Protein AF-A0A7Y9L3M4-F1 (afdb_monomer)

Solvent-accessible surface area (backbone atoms only — not comparable to full-atom values): 4415 Å² total; per-residue (Å²): 132,82,52,74,68,57,53,50,52,52,50,52,53,37,68,75,71,37,92,46,73,66,53,36,54,50,48,53,54,50,52,56,48,48,52,53,50,51,53,53,51,52,53,51,50,51,48,52,54,48,53,61,71,69,44,83,84,76,65,79,73,78,77,78,74,80,80,77,81,81,133

Structure (mmCIF, N/CA/C/O backbone):
data_AF-A0A7Y9L3M4-F1
#
_entry.id   AF-A0A7Y9L3M4-F1
#
loop_
_atom_site.group_PDB
_atom_site.id
_atom_site.type_symbol
_atom_site.label_atom_id
_atom_site.label_alt_id
_atom_site.label_comp_id
_atom_site.label_asym_id
_atom_site.label_entity_id
_atom_site.label_seq_id
_atom_site.pdbx_PDB_ins_code
_atom_site.Cartn_x
_atom_site.Cartn_y
_atom_site.Cartn_z
_atom_site.occupancy
_atom_site.B_iso_or_equiv
_atom_site.auth_seq_id
_atom_site.auth_comp_id
_atom_site.auth_asym_id
_atom_site.auth_atom_id
_atom_site.pdbx_PDB_model_num
ATOM 1 N N . MET A 1 1 ? 6.349 -8.078 8.694 1.00 46.44 1 MET A N 1
ATOM 2 C CA . MET A 1 1 ? 5.777 -9.031 7.723 1.00 46.44 1 MET A CA 1
ATOM 3 C C . MET A 1 1 ? 4.783 -8.301 6.833 1.00 46.44 1 MET A C 1
ATOM 5 O O . MET A 1 1 ? 3.655 -8.050 7.261 1.00 46.44 1 MET A O 1
ATOM 9 N N . LEU A 1 2 ? 5.208 -7.888 5.634 1.00 59.09 2 LEU A N 1
ATOM 10 C CA . LEU A 1 2 ? 4.241 -7.702 4.556 1.00 59.09 2 LEU A CA 1
ATOM 11 C C . LEU A 1 2 ? 3.717 -9.093 4.180 1.00 59.09 2 LEU A C 1
ATOM 13 O O . LEU A 1 2 ? 4.419 -10.095 4.302 1.00 59.09 2 LEU A O 1
ATOM 17 N N . THR A 1 3 ? 2.426 -9.173 3.902 1.00 74.31 3 THR A N 1
ATOM 18 C CA . THR A 1 3 ? 1.780 -10.413 3.473 1.00 74.31 3 THR A CA 1
ATOM 19 C C . THR A 1 3 ? 2.186 -10.674 2.029 1.00 74.31 3 THR A C 1
ATOM 21 O O . THR A 1 3 ? 2.237 -9.714 1.267 1.00 74.31 3 THR A O 1
ATOM 24 N N . ARG A 1 4 ? 2.411 -11.940 1.638 1.00 81.38 4 ARG A N 1
ATOM 25 C CA . ARG A 1 4 ? 2.855 -12.304 0.272 1.00 81.38 4 ARG A CA 1
ATOM 26 C C . ARG A 1 4 ? 2.055 -11.600 -0.835 1.00 81.38 4 ARG A C 1
ATOM 28 O O . ARG A 1 4 ? 2.632 -11.170 -1.815 1.00 81.38 4 ARG A O 1
ATOM 35 N N . VAL A 1 5 ? 0.750 -11.409 -0.626 1.00 93.00 5 VAL A N 1
ATOM 36 C CA . VAL A 1 5 ? -0.142 -10.688 -1.552 1.00 93.00 5 VAL A CA 1
ATOM 37 C C . VAL A 1 5 ? 0.227 -9.208 -1.714 1.00 93.00 5 VAL A C 1
ATOM 39 O O . VAL A 1 5 ? 0.195 -8.681 -2.818 1.00 93.00 5 VAL A O 1
ATOM 42 N N . THR A 1 6 ? 0.574 -8.515 -0.627 1.00 94.19 6 THR A N 1
ATOM 43 C CA . THR A 1 6 ? 0.941 -7.093 -0.695 1.00 94.19 6 THR A CA 1
ATOM 44 C C . THR A 1 6 ? 2.271 -6.908 -1.411 1.00 94.19 6 THR A C 1
ATOM 46 O O . THR A 1 6 ? 2.401 -5.957 -2.170 1.00 94.19 6 THR A O 1
ATOM 49 N N . ASP A 1 7 ? 3.227 -7.815 -1.202 1.00 94.19 7 ASP A N 1
ATOM 50 C CA . ASP A 1 7 ? 4.510 -7.775 -1.910 1.00 94.19 7 ASP A CA 1
ATOM 51 C C . ASP A 1 7 ? 4.307 -7.977 -3.419 1.00 94.19 7 ASP A C 1
ATOM 53 O O . ASP A 1 7 ? 4.828 -7.192 -4.204 1.00 94.19 7 ASP A O 1
ATOM 57 N N . THR A 1 8 ? 3.453 -8.926 -3.824 1.00 95.88 8 THR A N 1
ATOM 58 C CA . THR A 1 8 ? 3.089 -9.122 -5.238 1.00 95.88 8 THR A CA 1
ATOM 59 C C . THR A 1 8 ? 2.461 -7.872 -5.857 1.00 95.88 8 THR A C 1
ATOM 61 O O . THR A 1 8 ? 2.887 -7.443 -6.921 1.00 95.88 8 THR A O 1
ATOM 64 N N . ILE A 1 9 ? 1.504 -7.230 -5.177 1.00 96.81 9 ILE A N 1
ATOM 65 C CA . ILE A 1 9 ? 0.875 -5.999 -5.688 1.00 96.81 9 ILE A CA 1
ATOM 66 C C . ILE A 1 9 ?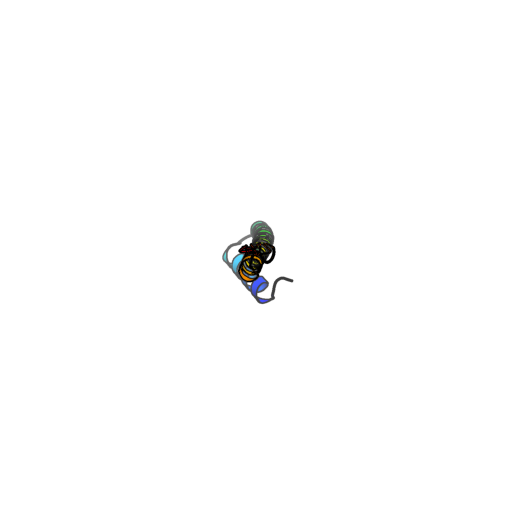 1.898 -4.859 -5.806 1.00 96.81 9 ILE A C 1
ATOM 68 O O . ILE A 1 9 ? 1.859 -4.087 -6.759 1.00 96.81 9 ILE A O 1
ATOM 72 N N . ILE A 1 10 ? 2.818 -4.729 -4.844 1.00 96.62 10 ILE A N 1
ATOM 73 C CA . ILE A 1 10 ? 3.886 -3.721 -4.908 1.00 96.62 10 ILE A CA 1
ATOM 74 C C . ILE A 1 10 ? 4.785 -3.972 -6.122 1.00 96.62 10 ILE A C 1
ATOM 76 O O . ILE A 1 10 ? 5.099 -3.023 -6.837 1.00 96.62 10 ILE A O 1
ATOM 80 N N . GLU A 1 11 ? 5.180 -5.221 -6.365 1.00 96.06 11 GLU A N 1
ATOM 81 C CA . GLU A 1 11 ? 5.987 -5.597 -7.529 1.00 96.06 11 GLU A CA 1
ATOM 82 C C . GLU A 1 11 ? 5.257 -5.303 -8.845 1.00 96.06 11 GLU A C 1
ATOM 84 O O . GLU A 1 11 ? 5.826 -4.639 -9.709 1.00 96.06 11 GLU A O 1
ATOM 89 N N . GLU A 1 12 ? 3.981 -5.675 -8.965 1.00 97.25 12 GLU A N 1
ATOM 90 C CA . GLU A 1 12 ? 3.157 -5.379 -10.146 1.00 97.25 12 GLU A CA 1
ATOM 91 C C . GLU A 1 12 ? 3.032 -3.870 -10.408 1.00 97.25 12 GLU A C 1
ATOM 93 O O . GLU A 1 12 ? 3.156 -3.416 -11.546 1.00 97.25 12 GLU A O 1
ATOM 98 N N . LEU A 1 13 ? 2.831 -3.066 -9.357 1.00 97.06 13 LEU A N 1
ATOM 99 C CA . LEU A 1 13 ? 2.765 -1.607 -9.474 1.00 97.06 13 LEU A CA 1
ATOM 100 C C . LEU A 1 13 ? 4.100 -1.006 -9.917 1.00 97.06 13 LEU A C 1
ATOM 102 O O . LEU A 1 13 ? 4.114 -0.071 -10.717 1.00 97.06 13 LEU A O 1
ATOM 106 N N . ILE A 1 14 ? 5.219 -1.521 -9.408 1.00 97.25 14 ILE A N 1
ATOM 107 C CA . ILE A 1 14 ? 6.560 -1.090 -9.812 1.00 97.25 14 ILE A CA 1
ATOM 108 C C . ILE A 1 14 ? 6.796 -1.426 -11.280 1.00 97.25 14 ILE A C 1
ATOM 110 O O . ILE A 1 14 ? 7.196 -0.546 -12.038 1.00 97.25 14 ILE A O 1
ATOM 114 N N . ASP A 1 15 ? 6.519 -2.661 -11.687 1.00 96.75 15 ASP A N 1
ATOM 115 C CA . ASP A 1 15 ? 6.751 -3.118 -13.057 1.00 96.75 15 ASP A CA 1
ATOM 116 C C . ASP A 1 15 ? 5.862 -2.367 -14.064 1.00 96.75 15 ASP A C 1
ATOM 118 O O . ASP A 1 15 ? 6.290 -2.093 -15.184 1.00 96.75 15 ASP A O 1
ATOM 122 N N . ALA A 1 16 ? 4.658 -1.950 -13.657 1.00 96.69 16 ALA A N 1
ATOM 123 C CA . ALA A 1 16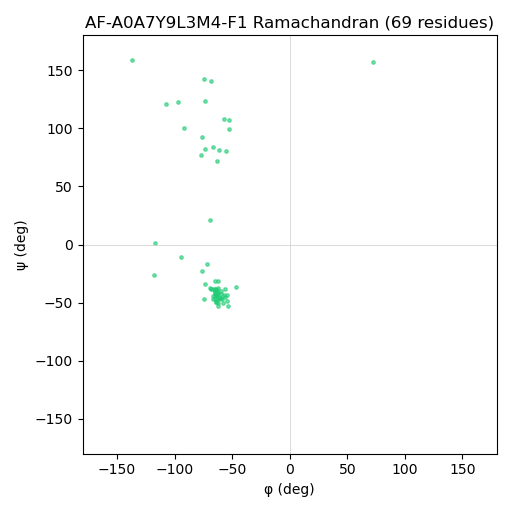 ? 3.758 -1.151 -14.489 1.00 96.69 16 ALA A CA 1
ATOM 124 C C . ALA A 1 16 ? 4.154 0.333 -14.616 1.00 96.69 16 ALA A C 1
ATOM 126 O O . ALA A 1 16 ? 3.720 0.999 -15.557 1.00 96.69 16 ALA A O 1
ATOM 127 N N . THR A 1 17 ? 4.925 0.884 -13.671 1.00 94.81 17 THR A N 1
ATOM 128 C CA . THR A 1 17 ? 5.160 2.341 -13.573 1.00 94.81 17 THR A CA 1
ATOM 129 C C . THR A 1 17 ? 6.614 2.762 -13.754 1.00 94.81 17 THR A C 1
ATOM 131 O O . THR A 1 17 ? 6.873 3.896 -14.158 1.00 94.81 17 THR A O 1
ATOM 134 N N . CYS A 1 18 ? 7.571 1.884 -13.457 1.00 95.62 18 CYS A N 1
ATOM 135 C CA . CYS A 1 18 ? 8.990 2.216 -13.397 1.00 95.62 18 CYS A CA 1
ATOM 136 C C . CYS A 1 18 ? 9.741 1.624 -14.592 1.00 95.62 18 CYS A C 1
ATOM 138 O O . CYS A 1 18 ? 9.810 0.411 -14.757 1.00 95.62 18 CYS A O 1
ATOM 140 N N . SER A 1 19 ? 10.376 2.480 -15.394 1.00 91.50 19 SER A N 1
ATOM 141 C CA . SER A 1 19 ? 11.206 2.060 -16.533 1.00 91.50 19 SER A CA 1
ATOM 142 C C . SER A 1 19 ? 12.698 1.943 -16.208 1.00 91.50 19 SER A C 1
ATOM 144 O O . SER A 1 19 ? 13.469 1.455 -17.031 1.00 91.50 19 SER A O 1
ATOM 146 N N . ASP A 1 20 ? 13.136 2.428 -15.043 1.00 95.06 20 ASP A N 1
ATOM 147 C CA . ASP A 1 20 ? 14.547 2.493 -14.665 1.00 95.06 20 ASP A CA 1
ATOM 148 C C . ASP A 1 20 ? 1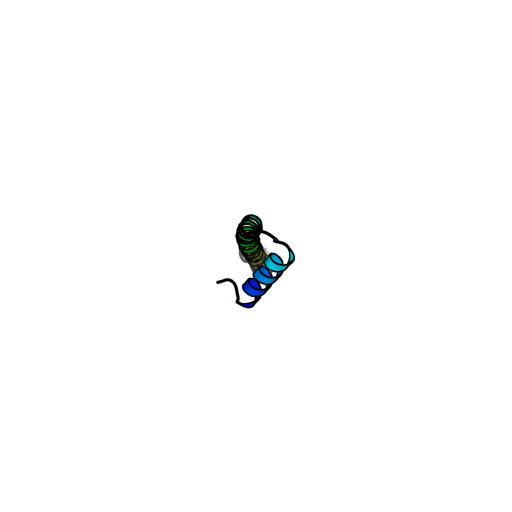4.790 2.052 -13.213 1.00 95.06 20 ASP A C 1
ATOM 150 O O . ASP A 1 20 ? 13.909 2.073 -12.352 1.00 95.06 20 ASP A O 1
ATOM 154 N N . THR A 1 21 ? 16.028 1.655 -12.919 1.00 94.75 21 THR A N 1
ATOM 155 C CA . THR A 1 21 ? 16.411 1.108 -11.611 1.00 94.75 21 THR A CA 1
ATOM 156 C C . THR A 1 21 ? 16.234 2.112 -10.470 1.00 94.75 21 THR A C 1
ATOM 158 O O . THR A 1 21 ? 15.949 1.715 -9.337 1.00 94.75 21 THR A O 1
ATOM 161 N N . ARG A 1 22 ? 16.394 3.414 -10.738 1.00 96.31 22 ARG A N 1
ATOM 162 C CA . ARG A 1 22 ? 16.276 4.458 -9.715 1.00 96.31 22 ARG A CA 1
ATOM 163 C C . ARG A 1 22 ? 14.813 4.680 -9.345 1.00 96.31 22 ARG A C 1
ATOM 165 O O . ARG A 1 22 ? 14.517 4.715 -8.150 1.00 96.31 22 ARG A O 1
ATOM 172 N N . SER A 1 23 ? 13.914 4.797 -10.325 1.00 95.50 23 SER A N 1
ATOM 173 C CA . SER A 1 23 ? 12.470 4.885 -10.062 1.00 95.50 23 SER A CA 1
ATOM 174 C C . SER A 1 23 ? 11.976 3.637 -9.336 1.00 95.50 23 SER A C 1
ATOM 176 O O . SER A 1 23 ? 11.371 3.763 -8.274 1.00 95.50 23 SER A O 1
ATOM 178 N N . ARG A 1 24 ? 12.369 2.443 -9.790 1.00 97.25 24 ARG A N 1
ATOM 179 C CA . ARG A 1 24 ? 12.045 1.175 -9.121 1.00 97.25 24 ARG A CA 1
ATOM 180 C C . ARG A 1 24 ? 12.466 1.153 -7.649 1.00 97.25 24 ARG A C 1
ATOM 182 O O . ARG A 1 24 ? 11.660 0.806 -6.789 1.00 97.25 24 ARG A O 1
ATOM 189 N N . HIS A 1 25 ? 13.701 1.548 -7.339 1.00 95.94 25 HIS A N 1
ATOM 190 C CA . HIS A 1 25 ? 14.183 1.591 -5.955 1.00 95.94 25 HIS A CA 1
ATOM 191 C C . HIS A 1 25 ? 13.395 2.591 -5.095 1.00 95.94 25 HIS A C 1
ATOM 193 O O . HIS A 1 25 ? 13.013 2.279 -3.966 1.00 95.94 25 HIS A O 1
ATOM 199 N N . PHE A 1 26 ? 13.114 3.780 -5.633 1.00 96.81 26 PHE A N 1
ATOM 200 C CA . PHE A 1 26 ? 12.324 4.793 -4.938 1.00 96.81 26 PHE A CA 1
ATOM 201 C C . PHE A 1 26 ? 10.893 4.312 -4.656 1.00 96.81 26 PHE A C 1
ATOM 203 O O . PHE A 1 26 ? 10.443 4.371 -3.511 1.00 96.81 26 PHE A O 1
ATOM 210 N N . PHE A 1 27 ? 10.198 3.793 -5.672 1.00 97.19 27 PHE A N 1
ATOM 211 C CA . PHE A 1 27 ? 8.819 3.319 -5.549 1.00 97.19 27 PHE A CA 1
ATOM 212 C C . PHE A 1 27 ? 8.697 2.120 -4.613 1.00 97.19 27 PHE A C 1
ATOM 214 O O . PHE A 1 27 ? 7.774 2.091 -3.803 1.00 97.19 27 PHE A O 1
ATOM 221 N N . LEU A 1 28 ? 9.658 1.191 -4.632 1.00 96.31 28 LEU A N 1
ATOM 222 C CA . LEU A 1 28 ? 9.708 0.084 -3.676 1.00 96.31 28 LEU A CA 1
ATOM 223 C C . LEU A 1 28 ? 9.663 0.594 -2.231 1.00 96.31 28 LEU A C 1
ATOM 225 O O . LEU A 1 28 ? 8.797 0.206 -1.444 1.00 96.31 28 LEU A O 1
ATOM 229 N N . HIS A 1 29 ? 10.560 1.516 -1.881 1.00 96.56 29 HIS A N 1
ATOM 230 C CA . HIS A 1 29 ? 10.609 2.064 -0.528 1.00 96.56 29 HIS A CA 1
ATOM 231 C C . HIS A 1 29 ? 9.391 2.925 -0.187 1.00 96.56 29 HIS A C 1
ATOM 233 O O . HIS A 1 29 ? 8.889 2.838 0.938 1.00 96.56 29 HIS A O 1
ATOM 239 N N . ALA A 1 30 ? 8.892 3.717 -1.138 1.00 97.75 30 ALA A N 1
ATOM 240 C CA . ALA A 1 30 ? 7.707 4.545 -0.948 1.00 97.75 30 ALA A CA 1
ATOM 241 C C . ALA A 1 30 ? 6.456 3.694 -0.682 1.00 97.75 30 ALA A C 1
ATOM 243 O O . ALA A 1 30 ? 5.747 3.945 0.292 1.00 97.75 30 ALA A O 1
ATOM 244 N N . LEU A 1 31 ? 6.221 2.647 -1.478 1.00 97.12 31 LEU A N 1
ATOM 245 C CA . LEU A 1 31 ? 5.062 1.762 -1.344 1.00 97.12 31 LEU A CA 1
ATOM 246 C C . LEU A 1 31 ? 5.111 0.950 -0.046 1.00 97.12 31 LEU A C 1
ATOM 248 O O . LEU A 1 31 ? 4.124 0.903 0.690 1.00 97.12 31 LEU A O 1
ATOM 252 N N . HIS A 1 32 ? 6.268 0.389 0.318 1.00 96.56 32 HIS A N 1
ATOM 253 C CA . HIS A 1 32 ? 6.420 -0.248 1.630 1.00 96.56 32 HIS A CA 1
ATOM 254 C C . HIS A 1 32 ? 6.235 0.749 2.783 1.00 96.56 32 HIS A C 1
ATOM 256 O O . HIS A 1 32 ? 5.657 0.407 3.818 1.00 96.56 32 HIS A O 1
ATOM 262 N N . GLY A 1 33 ? 6.712 1.987 2.623 1.00 97.19 33 GLY A N 1
ATOM 263 C CA . GLY A 1 33 ? 6.472 3.082 3.559 1.00 97.19 33 GLY A CA 1
ATOM 264 C C . GLY A 1 33 ? 4.982 3.348 3.752 1.00 97.19 33 GLY A C 1
ATOM 265 O O . GLY A 1 33 ? 4.507 3.329 4.888 1.00 97.19 33 GLY A O 1
ATOM 266 N N . LEU A 1 34 ? 4.247 3.498 2.652 1.00 97.56 34 LEU A N 1
ATOM 267 C CA . LEU A 1 34 ? 2.807 3.733 2.636 1.00 97.56 34 LEU A CA 1
ATOM 268 C C . LEU A 1 34 ? 2.036 2.601 3.320 1.00 97.56 34 LEU A C 1
ATOM 270 O O . LEU A 1 34 ? 1.205 2.868 4.183 1.00 97.56 34 LEU A O 1
ATOM 274 N N . VAL A 1 35 ? 2.356 1.338 3.020 1.00 96.81 35 VAL A N 1
ATOM 275 C CA . VAL A 1 35 ? 1.716 0.180 3.669 1.00 96.81 35 VAL A CA 1
ATOM 276 C C . VAL A 1 35 ? 1.926 0.201 5.184 1.00 96.81 35 VAL A C 1
ATOM 278 O O . VAL A 1 35 ? 1.004 -0.106 5.941 1.00 96.81 35 VAL A O 1
ATOM 281 N N . ARG A 1 36 ? 3.122 0.574 5.659 1.00 96.25 36 ARG A N 1
ATOM 282 C CA . ARG A 1 36 ? 3.381 0.698 7.104 1.00 96.25 36 ARG A CA 1
ATOM 283 C C . ARG A 1 36 ? 2.545 1.806 7.739 1.00 96.25 36 ARG A C 1
ATOM 285 O O . ARG A 1 36 ? 1.998 1.585 8.817 1.00 96.25 36 ARG A O 1
ATOM 292 N N . VAL A 1 37 ? 2.440 2.962 7.084 1.00 97.94 37 VAL A N 1
ATOM 293 C CA . VAL A 1 37 ? 1.631 4.091 7.570 1.00 97.94 37 VAL A CA 1
ATOM 294 C C . VAL A 1 37 ? 0.154 3.710 7.615 1.00 97.94 37 VAL A C 1
ATOM 296 O O . VAL A 1 37 ? -0.456 3.819 8.675 1.00 97.94 37 VAL A O 1
ATOM 299 N N . ALA A 1 38 ? -0.382 3.147 6.530 1.00 96.69 38 ALA A N 1
ATOM 300 C CA . ALA A 1 38 ? -1.774 2.715 6.450 1.00 96.69 38 ALA A CA 1
ATOM 301 C C . ALA A 1 38 ? -2.127 1.699 7.549 1.00 96.69 38 ALA A C 1
ATOM 303 O O . ALA A 1 38 ? -3.148 1.832 8.218 1.00 96.69 38 ALA A O 1
ATOM 304 N N . ARG A 1 39 ? -1.251 0.719 7.815 1.00 95.19 39 ARG A N 1
ATOM 305 C CA . ARG A 1 39 ? -1.452 -0.237 8.920 1.00 95.19 39 ARG A CA 1
ATOM 306 C C . ARG A 1 39 ? -1.442 0.440 10.292 1.00 95.19 39 ARG A C 1
ATOM 308 O O . ARG A 1 39 ? -2.213 0.055 11.167 1.00 95.19 39 ARG A O 1
ATOM 315 N N . ALA A 1 40 ? -0.573 1.429 10.500 1.00 96.88 40 ALA A N 1
ATOM 316 C CA . ALA A 1 40 ? -0.530 2.177 11.754 1.00 96.88 40 ALA A C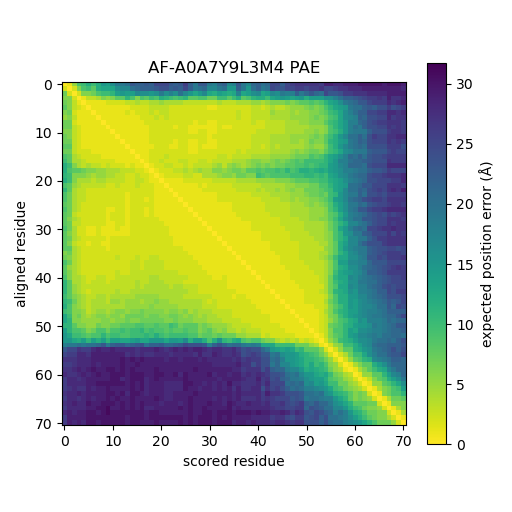A 1
ATOM 317 C C . ALA A 1 40 ? -1.797 3.024 11.956 1.00 96.88 40 ALA A C 1
ATOM 319 O O . ALA A 1 40 ? -2.299 3.114 13.074 1.00 96.88 40 ALA A O 1
ATOM 320 N N . GLU A 1 41 ? -2.324 3.622 10.890 1.00 97.94 41 GLU A N 1
ATOM 321 C CA . G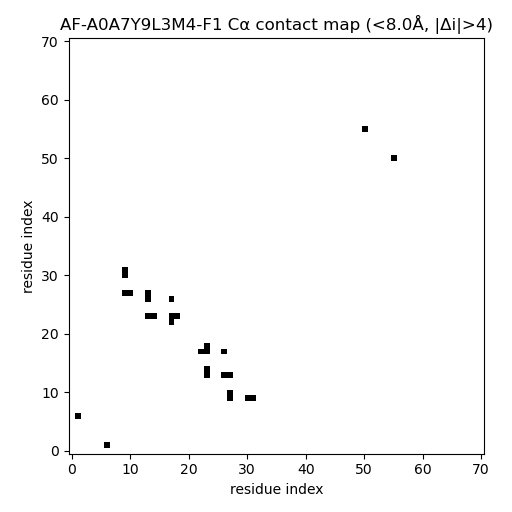LU A 1 41 ? -3.584 4.369 10.911 1.00 97.94 41 GLU A CA 1
ATOM 322 C C . GLU A 1 41 ? -4.778 3.456 11.185 1.00 97.94 41 GLU A C 1
ATOM 324 O O . GLU A 1 41 ? -5.546 3.744 12.099 1.00 97.94 41 GLU A O 1
ATOM 329 N N . GLN A 1 42 ? -4.867 2.313 10.499 1.00 96.50 42 GLN A N 1
ATOM 330 C CA . GLN A 1 42 ? -5.892 1.294 10.749 1.00 96.50 42 GLN A CA 1
ATOM 331 C C . GLN A 1 42 ? -5.878 0.820 12.205 1.00 96.50 42 GLN A C 1
ATOM 333 O O . GLN A 1 42 ? -6.921 0.756 12.846 1.00 96.50 42 GLN A O 1
ATOM 338 N N . LEU A 1 43 ? -4.696 0.543 12.764 1.00 97.19 43 LEU A N 1
ATOM 339 C CA . LEU A 1 43 ? -4.582 0.124 14.160 1.00 97.19 43 LEU A CA 1
ATOM 340 C C . LEU A 1 43 ? -5.012 1.226 15.138 1.00 97.19 43 LEU A C 1
ATOM 342 O O . LEU A 1 43 ? -5.613 0.927 16.168 1.00 97.19 43 LEU A O 1
ATOM 346 N N . ARG A 1 44 ? -4.692 2.494 14.852 1.00 96.50 44 ARG A N 1
ATOM 347 C CA . ARG A 1 44 ? -5.148 3.625 15.677 1.00 96.50 44 ARG A CA 1
ATOM 348 C C . ARG A 1 44 ? -6.660 3.768 15.631 1.00 96.50 44 ARG A C 1
ATOM 350 O O . ARG A 1 44 ? -7.251 4.016 16.674 1.00 96.50 44 ARG A O 1
ATOM 357 N N . GLU A 1 45 ? -7.261 3.596 14.461 1.00 96.44 45 GLU A N 1
ATOM 358 C CA . GLU A 1 45 ? -8.711 3.663 14.316 1.00 96.44 45 GLU A CA 1
ATOM 359 C C . GLU A 1 45 ? -9.401 2.535 15.078 1.00 96.44 45 GLU A C 1
ATOM 361 O O . GLU A 1 45 ? -10.249 2.803 15.920 1.00 96.44 45 GLU A O 1
ATOM 366 N N . MET A 1 46 ? -8.916 1.300 14.932 1.00 95.50 46 MET A N 1
ATOM 367 C CA . MET A 1 46 ? -9.418 0.165 15.710 1.00 95.50 46 MET A CA 1
ATOM 368 C C . MET A 1 46 ? -9.324 0.395 17.223 1.00 95.50 46 MET A C 1
ATOM 370 O O . MET A 1 46 ? -10.215 -0.015 17.957 1.00 95.50 46 MET A O 1
ATOM 374 N N . ARG A 1 47 ? -8.255 1.040 17.712 1.00 93.88 47 ARG A N 1
ATOM 375 C CA . ARG A 1 47 ? -8.138 1.384 19.139 1.00 93.88 47 ARG A CA 1
ATOM 376 C C . ARG A 1 47 ? -9.217 2.370 19.5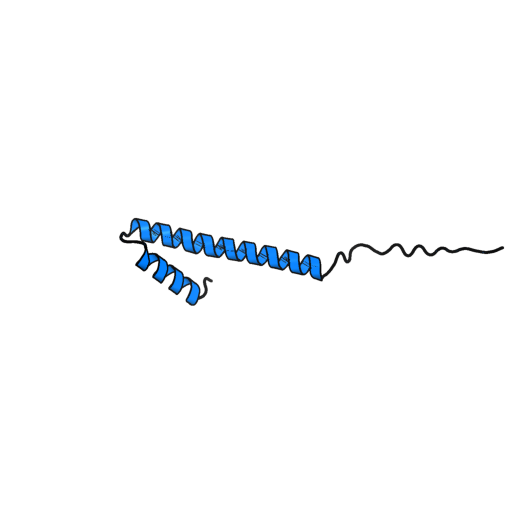73 1.00 93.88 47 ARG A C 1
ATOM 378 O O . ARG A 1 47 ? -9.829 2.142 20.604 1.00 93.88 47 ARG A O 1
ATOM 385 N N . ARG A 1 48 ? -9.496 3.401 18.771 1.00 93.50 48 ARG A N 1
ATOM 386 C CA . ARG A 1 48 ? -10.582 4.356 19.053 1.00 93.50 48 ARG A CA 1
ATOM 387 C C . ARG A 1 48 ? -11.947 3.681 19.056 1.00 93.50 48 ARG A C 1
ATOM 389 O O . ARG A 1 48 ? -12.763 3.980 19.923 1.00 93.50 48 ARG A O 1
ATOM 396 N N . ASP A 1 49 ? -12.184 2.775 18.112 1.00 93.25 49 ASP A N 1
ATOM 397 C CA . ASP A 1 49 ? -13.426 2.006 18.047 1.00 93.25 49 ASP A CA 1
ATOM 398 C C . ASP A 1 49 ? -13.595 1.122 19.283 1.00 93.25 49 ASP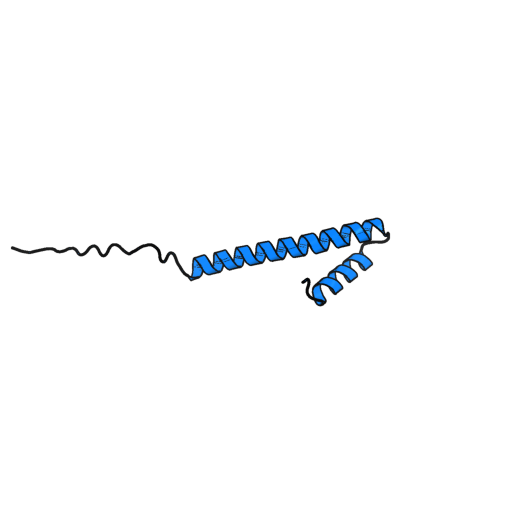 A C 1
ATOM 400 O O . ASP A 1 49 ? -14.685 1.066 19.851 1.00 93.25 49 ASP A O 1
ATOM 404 N N . VAL A 1 50 ? -12.512 0.476 19.734 1.00 93.31 50 VAL A N 1
ATOM 405 C CA . VAL A 1 50 ? -12.499 -0.294 20.982 1.00 93.31 50 VAL A CA 1
ATOM 406 C C . VAL A 1 50 ? -12.782 0.614 22.171 1.00 93.31 50 VAL A C 1
ATOM 408 O O . VAL A 1 50 ? -13.732 0.326 22.885 1.00 93.31 50 VAL A O 1
ATOM 411 N N . ASP A 1 51 ? -12.044 1.715 22.342 1.00 90.06 51 ASP A N 1
ATOM 412 C CA . ASP A 1 51 ? -12.223 2.657 23.456 1.00 90.06 51 ASP A CA 1
ATOM 413 C C . ASP A 1 51 ? -13.680 3.147 23.534 1.00 90.06 51 ASP A C 1
ATOM 415 O O . ASP A 1 51 ? -14.295 3.156 24.603 1.00 90.06 51 ASP A O 1
ATOM 419 N N . ARG A 1 52 ? -14.273 3.474 22.379 1.00 87.69 52 ARG A N 1
ATOM 420 C CA . ARG A 1 52 ? -15.681 3.869 22.261 1.00 87.69 52 ARG A CA 1
ATOM 421 C C . ARG A 1 52 ? -16.643 2.737 22.620 1.00 87.69 52 ARG A C 1
ATOM 423 O O . ARG A 1 52 ? -17.657 2.996 23.263 1.00 87.69 52 ARG A O 1
ATOM 430 N N . ALA A 1 53 ? -16.365 1.512 22.181 1.00 89.50 53 ALA A N 1
ATOM 431 C CA . ALA A 1 53 ? -17.220 0.352 22.421 1.00 89.50 53 ALA A CA 1
ATOM 432 C C . ALA A 1 53 ? -17.150 -0.146 23.871 1.00 89.50 53 ALA A C 1
ATOM 434 O O . ALA A 1 53 ? -18.163 -0.595 24.403 1.00 89.50 53 ALA A O 1
ATOM 435 N N . THR A 1 54 ? -15.987 -0.052 24.522 1.00 86.31 54 THR A N 1
ATOM 436 C CA . THR A 1 54 ? -15.837 -0.367 25.949 1.00 86.31 54 THR A CA 1
ATOM 437 C C . THR A 1 54 ? -16.471 0.678 26.853 1.00 86.31 54 THR A C 1
ATOM 439 O O . THR A 1 54 ? -16.751 0.361 28.002 1.00 86.31 54 THR A O 1
ATOM 442 N N . GLY A 1 55 ? -16.767 1.872 26.330 1.00 69.00 55 GLY A N 1
ATOM 443 C CA . GLY A 1 55 ? -17.405 2.947 27.072 1.00 69.00 55 GLY A CA 1
ATOM 444 C C . GLY A 1 55 ? -16.468 3.593 28.089 1.00 69.00 55 GLY A C 1
ATOM 445 O O . GLY A 1 55 ? -15.492 3.007 28.554 1.00 69.00 55 GLY A O 1
ATOM 446 N N . ASP A 1 56 ? -16.794 4.826 28.449 1.00 57.84 56 ASP A N 1
ATOM 447 C CA . ASP A 1 56 ? -16.257 5.537 29.603 1.00 57.84 56 ASP A CA 1
ATOM 448 C C . ASP A 1 56 ? -16.647 4.803 30.907 1.00 57.84 56 ASP A C 1
ATOM 450 O O . ASP A 1 56 ? -17.503 5.242 31.668 1.00 57.84 56 ASP A O 1
ATOM 454 N N . VAL A 1 57 ? -16.041 3.637 31.173 1.00 55.06 57 VAL A N 1
ATOM 455 C CA . VAL A 1 57 ? -16.213 2.819 32.399 1.00 55.06 57 VAL A CA 1
ATOM 456 C C . VAL A 1 57 ? -15.586 3.517 33.623 1.00 55.06 57 VAL A C 1
ATOM 458 O O . VAL A 1 57 ? -15.270 2.891 34.629 1.00 55.06 57 VAL A O 1
ATOM 461 N N . SER A 1 58 ? -15.384 4.835 33.557 1.00 53.84 58 SER A N 1
ATOM 462 C CA . SER A 1 58 ? -14.723 5.625 34.596 1.00 53.84 58 SER A CA 1
ATOM 463 C C . SER A 1 58 ? -15.612 6.686 35.233 1.00 53.84 58 SER A C 1
ATOM 465 O O . SER A 1 58 ? -15.135 7.363 36.139 1.00 53.84 58 SER A O 1
ATOM 467 N N . GLN A 1 59 ? -16.885 6.822 34.853 1.00 54.25 59 GLN A N 1
ATOM 468 C CA . GLN A 1 59 ? -17.826 7.539 35.712 1.00 54.25 59 GLN A CA 1
ATOM 469 C C . GLN A 1 59 ? -18.508 6.543 36.651 1.00 54.25 59 GLN A C 1
ATOM 471 O O . GLN A 1 59 ? -19.453 5.867 36.232 1.00 54.25 59 GLN A O 1
ATOM 476 N N . PRO A 1 60 ? -18.069 6.431 37.926 1.00 52.59 60 PRO A N 1
ATOM 477 C CA . PRO A 1 60 ? -18.996 6.012 38.955 1.00 52.59 60 PRO A CA 1
ATOM 478 C C . PRO A 1 60 ? -20.128 7.029 38.886 1.00 52.59 60 PRO A C 1
ATOM 480 O O . PRO A 1 60 ? -19.947 8.211 39.157 1.00 52.59 60 PRO A O 1
ATOM 483 N N . GLN A 1 61 ? -21.267 6.568 38.387 1.00 56.06 61 GLN A N 1
ATOM 484 C CA . GLN A 1 61 ? -22.527 7.257 38.534 1.00 56.06 61 GLN A CA 1
ATOM 485 C C . GLN A 1 61 ? -22.647 7.511 40.034 1.00 56.06 61 GLN A C 1
ATOM 487 O O . GLN A 1 61 ? -22.762 6.555 40.801 1.00 56.06 61 GLN A O 1
ATOM 492 N N . ASP A 1 62 ? -22.471 8.769 40.443 1.00 54.62 62 ASP A N 1
ATOM 493 C CA . ASP A 1 62 ? -22.759 9.218 41.793 1.00 54.62 62 ASP A CA 1
ATOM 494 C C . ASP A 1 62 ? -24.192 8.768 42.066 1.00 54.62 62 ASP A C 1
ATOM 496 O O . ASP A 1 62 ? -25.162 9.342 41.566 1.00 54.62 62 ASP A O 1
ATOM 500 N N . CYS A 1 63 ? -24.318 7.645 42.773 1.00 57.34 63 CYS A N 1
ATOM 501 C CA . CYS A 1 63 ? -25.561 7.213 43.367 1.00 57.34 63 CYS A CA 1
ATOM 502 C C . CYS A 1 63 ? -25.851 8.250 44.441 1.00 57.34 63 CYS A C 1
ATOM 504 O O . CYS A 1 63 ? -25.491 8.061 45.604 1.00 57.34 63 CYS A O 1
ATOM 506 N N . ASP A 1 64 ? -26.459 9.354 44.014 1.00 58.38 64 ASP A N 1
ATOM 507 C CA . ASP A 1 64 ? -27.094 10.353 44.851 1.00 58.38 64 ASP A CA 1
ATOM 508 C C . ASP A 1 64 ? -28.217 9.619 45.592 1.00 58.38 64 ASP A C 1
ATOM 510 O O . ASP A 1 64 ? -29.369 9.526 45.163 1.00 58.38 64 ASP A O 1
ATOM 514 N N . SER A 1 65 ? -27.823 8.938 46.666 1.00 58.44 65 SER A N 1
ATOM 515 C CA . SER A 1 65 ? -28.729 8.338 47.624 1.00 58.44 65 SER A CA 1
ATOM 516 C C . SER A 1 65 ? -29.289 9.502 48.416 1.00 58.44 65 SER A C 1
ATOM 518 O O . SER A 1 65 ? -28.787 9.829 49.491 1.00 58.44 65 SER A O 1
ATOM 520 N N . ASP A 1 66 ? -30.305 10.135 47.830 1.00 56.38 66 ASP A N 1
ATOM 521 C CA . ASP A 1 66 ? -31.231 11.064 48.464 1.00 56.38 66 ASP A CA 1
ATOM 522 C C . ASP A 1 66 ? -31.861 10.353 49.672 1.00 56.38 66 ASP A C 1
ATOM 524 O O . ASP A 1 66 ? -32.941 9.762 49.617 1.00 56.38 66 ASP A O 1
ATOM 528 N N . SER A 1 67 ? -31.109 10.327 50.774 1.00 57.00 67 SER A N 1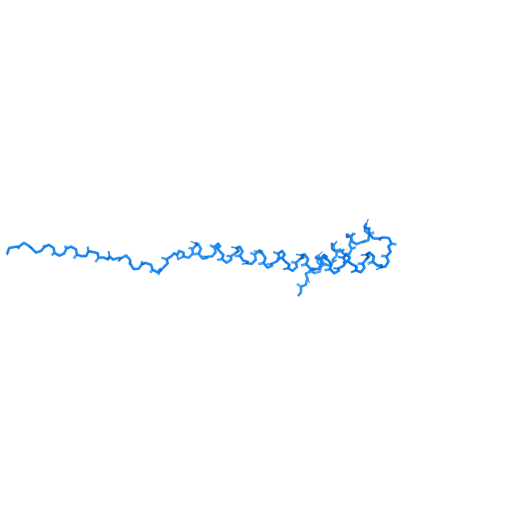
ATOM 529 C CA . SER A 1 67 ? -31.557 9.887 52.088 1.00 57.00 67 SER A CA 1
ATOM 530 C C . SER A 1 67 ? -32.394 11.012 52.663 1.00 57.00 67 SER A C 1
ATOM 532 O O . SER A 1 67 ? -31.960 11.810 53.490 1.00 57.00 67 SER A O 1
ATOM 534 N N . ARG A 1 68 ? -33.617 11.096 52.158 1.00 58.34 68 ARG A N 1
ATOM 535 C CA . ARG A 1 68 ? -34.665 11.936 52.706 1.00 58.34 68 ARG A CA 1
ATOM 536 C C . ARG A 1 68 ? -35.191 11.243 53.962 1.00 58.34 68 ARG A C 1
ATOM 538 O O . ARG A 1 68 ? -36.065 10.388 53.867 1.00 58.34 68 ARG A O 1
ATOM 545 N N . GLU A 1 69 ? -34.644 11.577 55.128 1.00 55.31 69 GLU A N 1
ATOM 546 C CA . GLU A 1 69 ? -35.260 11.217 56.412 1.00 55.31 69 GLU A CA 1
ATOM 547 C C . GLU A 1 69 ? -36.499 12.099 56.654 1.00 55.31 69 GLU A C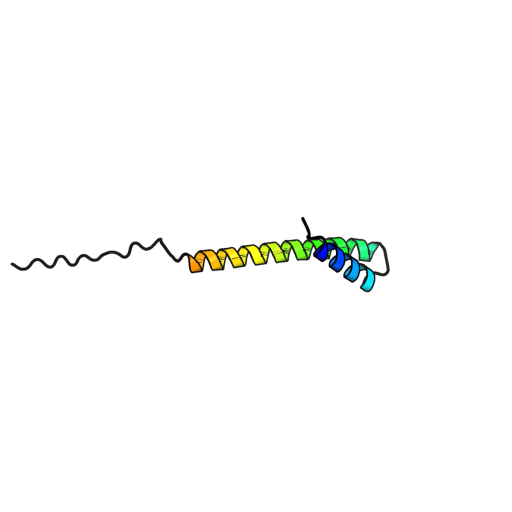 1
ATOM 549 O O . GLU A 1 69 ? -36.383 13.329 56.650 1.00 55.31 69 GLU A O 1
ATOM 554 N N . PRO A 1 70 ? -37.695 11.522 56.875 1.00 66.69 70 PRO A N 1
ATOM 555 C CA . PRO A 1 70 ? -38.806 12.239 57.468 1.00 66.69 70 PRO A CA 1
ATOM 556 C C . PRO A 1 70 ? -38.874 11.962 58.980 1.00 66.69 70 PRO A C 1
ATOM 558 O O . PRO A 1 70 ? -39.053 10.818 59.388 1.00 66.69 70 PRO A O 1
ATOM 561 N N . THR A 1 71 ? -38.817 13.063 59.740 1.00 60.69 71 THR A N 1
ATOM 562 C CA . THR A 1 71 ? -39.359 13.312 61.100 1.00 60.69 71 THR A CA 1
ATOM 563 C C . THR A 1 71 ? -38.885 12.470 62.277 1.00 60.69 71 THR A C 1
ATOM 565 O O . THR A 1 71 ? -39.232 11.272 62.332 1.00 60.69 71 THR A O 1
#

Mean predicted aligned error: 11.3 Å

Foldseek 3Di:
DPDPVLVVVLVVVLVVPPPDPVSSVVSSVVSVVVVVVVVVVVVVVVVVVVDVVVPPPPDPPPPPPPPDDDD

Sequence (71 aa):
MLTRVTDTIIEELIDATCSDTRSRHFFLHALHGLVRVARAEQLREMRRDVDRATGDVSQPQDCDSDSREPT

Nearest PDB structures (foldseek):
  6jqa-assembly1_D  TM=4.762E-01  e=8.235E+00  Onion yellows phytoplasma OY-W

Radius of gyration: 26.11 Å; Cα contacts (8 Å, |Δi|>4): 14; chains: 1; bounding box: 56×26×78 Å

pLDDT: mean 84.67, std 17.16, range [46.44, 97.94]

Secondary structure (DSSP, 8-state):
---HHHHHHHHHHHHHH--SHHHHHHHHHHHHHHHHHHHHHHHHHHHHHHHHHH--TT-------------